Protein AF-A0A9E5FJD3-F1 (afdb_monomer_lite)

Foldseek 3Di:
DDDDFFEDEPQQPPPCRVVVVVPGPDYHYDDPDNGD

Secondary structure (DSSP, 8-state):
------EEEESSS-S-HHHHHTT-SEEEE--SSS--

Sequence (36 aa):
MHRIDLNADLGEGDGHDCELLDLVSSANICCGVHAG

pLDDT: mean 95.72, std 5.74, range [68.88, 98.75]

Struct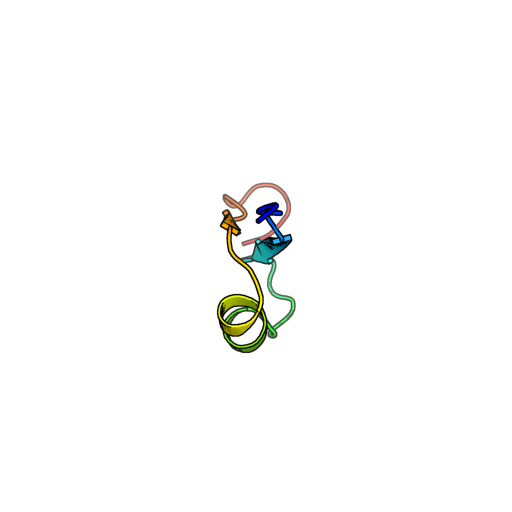ure (mmCIF, N/CA/C/O backbone):
data_AF-A0A9E5FJD3-F1
#
_entry.id   AF-A0A9E5FJD3-F1
#
loop_
_atom_site.group_PDB
_atom_site.id
_atom_site.type_symbol
_atom_site.label_atom_id
_atom_site.label_alt_id
_atom_site.label_comp_id
_atom_site.label_asym_id
_atom_site.label_entity_id
_atom_site.label_seq_id
_atom_site.pdbx_PDB_ins_code
_atom_site.Cartn_x
_atom_site.Cartn_y
_atom_site.Cartn_z
_atom_site.occupancy
_atom_site.B_iso_or_equiv
_atom_site.auth_seq_id
_atom_site.auth_comp_id
_atom_site.auth_asym_id
_atom_site.auth_atom_id
_atom_site.pdbx_PDB_model_num
ATOM 1 N N . MET A 1 1 ? -15.401 -4.373 23.830 1.00 68.88 1 MET A N 1
ATOM 2 C CA . MET A 1 1 ? -15.395 -4.679 22.384 1.00 68.88 1 MET A CA 1
ATOM 3 C C . MET A 1 1 ? -13.939 -4.816 21.974 1.00 68.88 1 MET A C 1
ATOM 5 O O . MET A 1 1 ? -13.174 -3.907 22.271 1.00 68.88 1 MET A O 1
ATOM 9 N N . HIS A 1 2 ? -13.532 -5.960 21.426 1.00 87.81 2 HIS A N 1
ATOM 10 C CA . HIS A 1 2 ? -12.154 -6.159 20.967 1.00 87.81 2 HIS A CA 1
ATOM 11 C C . HIS A 1 2 ? -12.050 -5.729 19.503 1.00 87.81 2 HIS A C 1
ATOM 13 O O . HIS A 1 2 ? -12.956 -6.011 18.722 1.00 87.81 2 HIS A O 1
ATOM 19 N N . ARG A 1 3 ? -10.975 -5.017 19.158 1.00 95.31 3 ARG A N 1
ATOM 20 C CA . ARG A 1 3 ? -10.671 -4.584 17.792 1.00 95.31 3 ARG A CA 1
ATOM 21 C C . ARG A 1 3 ? -9.503 -5.416 17.280 1.00 95.31 3 ARG A C 1
ATOM 23 O O . ARG A 1 3 ? -8.502 -5.528 17.983 1.00 95.31 3 ARG A O 1
ATOM 30 N N . ILE A 1 4 ? -9.647 -5.979 16.089 1.00 97.44 4 ILE A N 1
ATOM 31 C CA . ILE A 1 4 ? -8.599 -6.723 15.386 1.00 97.44 4 ILE A CA 1
ATOM 32 C C . ILE A 1 4 ? -8.306 -5.973 14.089 1.00 97.44 4 ILE A C 1
ATOM 34 O O . ILE A 1 4 ? -9.226 -5.416 13.490 1.00 97.44 4 ILE A O 1
ATOM 38 N N . ASP A 1 5 ? -7.033 -5.923 13.712 1.00 98.31 5 ASP A N 1
ATOM 39 C CA . ASP A 1 5 ? -6.601 -5.446 12.402 1.00 98.31 5 ASP A CA 1
ATOM 40 C C . ASP A 1 5 ? -6.553 -6.623 11.424 1.00 98.31 5 ASP A C 1
ATOM 42 O O . ASP A 1 5 ? -5.993 -7.674 11.744 1.00 98.31 5 ASP A O 1
ATOM 46 N N . LEU A 1 6 ? -7.161 -6.443 10.256 1.00 98.62 6 LEU A N 1
ATOM 47 C CA . LEU A 1 6 ? -7.038 -7.336 9.115 1.00 98.62 6 LEU A CA 1
ATOM 48 C C . LEU A 1 6 ? -6.265 -6.583 8.034 1.00 98.62 6 LEU A C 1
ATOM 50 O O . LEU A 1 6 ? -6.679 -5.490 7.653 1.00 98.62 6 LEU A O 1
ATOM 54 N N . ASN A 1 7 ? -5.165 -7.153 7.550 1.00 98.56 7 ASN A N 1
ATOM 55 C CA . ASN A 1 7 ? -4.348 -6.547 6.502 1.00 98.56 7 ASN A CA 1
ATOM 56 C C . ASN A 1 7 ? -4.157 -7.481 5.306 1.00 98.56 7 ASN A C 1
ATOM 58 O O . ASN A 1 7 ? -4.328 -8.695 5.435 1.00 98.56 7 ASN A O 1
ATOM 62 N N . ALA A 1 8 ? -3.820 -6.885 4.164 1.00 98.50 8 ALA A N 1
ATOM 63 C CA . ALA A 1 8 ? -3.426 -7.576 2.942 1.00 98.50 8 ALA A CA 1
ATOM 64 C C . ALA A 1 8 ? -2.296 -6.820 2.226 1.00 98.50 8 ALA A C 1
ATOM 66 O O . ALA A 1 8 ? -2.176 -5.595 2.357 1.00 98.50 8 ALA A O 1
ATOM 67 N N . ASP A 1 9 ? -1.502 -7.568 1.463 1.00 98.06 9 ASP A N 1
ATOM 68 C CA . ASP A 1 9 ? -0.470 -7.044 0.571 1.00 98.06 9 ASP A CA 1
ATOM 69 C C . ASP A 1 9 ? -1.119 -6.620 -0.753 1.00 98.06 9 ASP A C 1
ATOM 71 O O . ASP A 1 9 ? -1.838 -7.405 -1.369 1.00 98.06 9 ASP A O 1
ATOM 75 N N . LEU A 1 10 ? -0.908 -5.367 -1.159 1.00 98.12 10 LEU A N 1
ATOM 76 C CA . LEU A 1 10 ? -1.495 -4.747 -2.350 1.00 98.12 10 LEU A CA 1
ATOM 77 C C . LEU A 1 10 ? -0.404 -4.097 -3.211 1.00 98.12 10 LEU A C 1
ATOM 79 O O . LEU A 1 10 ? 0.722 -3.858 -2.762 1.00 98.12 10 LEU A O 1
ATOM 83 N N . GLY A 1 11 ? -0.745 -3.754 -4.453 1.00 96.94 11 GLY A N 1
ATOM 84 C CA . GLY A 1 11 ? 0.231 -3.253 -5.418 1.00 96.94 11 GLY A CA 1
ATOM 85 C C . GLY A 1 11 ? 1.222 -4.333 -5.854 1.00 96.94 11 GLY A C 1
ATOM 86 O O . GLY A 1 11 ? 2.354 -4.016 -6.196 1.00 96.94 11 GLY A O 1
ATOM 87 N N . GLU A 1 12 ? 0.824 -5.611 -5.798 1.00 97.50 12 GLU A N 1
ATOM 88 C CA . GLU A 1 12 ? 1.658 -6.744 -6.229 1.00 97.50 12 GLU A CA 1
ATOM 89 C C . GLU A 1 12 ? 1.275 -7.303 -7.612 1.00 97.50 12 GLU A C 1
ATOM 91 O O . GLU A 1 12 ? 1.993 -8.137 -8.162 1.00 97.50 12 GLU A O 1
ATOM 96 N N . GLY A 1 13 ? 0.172 -6.824 -8.202 1.00 94.62 13 GLY A N 1
ATOM 97 C CA . GLY A 1 13 ? -0.279 -7.219 -9.543 1.00 94.62 13 GLY A CA 1
ATOM 98 C C . GLY A 1 13 ? -1.255 -8.404 -9.594 1.00 94.62 13 GLY A C 1
ATOM 99 O O . GLY A 1 13 ? -1.519 -8.906 -10.685 1.00 94.62 13 GLY A O 1
ATOM 100 N N . ASP A 1 14 ? -1.820 -8.828 -8.456 1.00 91.50 14 ASP A N 1
ATOM 101 C CA . ASP A 1 14 ? -2.764 -9.962 -8.360 1.00 91.50 14 ASP A CA 1
ATOM 102 C C . ASP A 1 14 ? -4.194 -9.624 -8.845 1.00 91.50 14 ASP A C 1
ATOM 104 O O . ASP A 1 14 ? -5.036 -10.497 -9.026 1.00 91.50 14 ASP A O 1
ATOM 108 N N . GLY A 1 15 ? -4.479 -8.343 -9.116 1.00 95.62 15 GLY A N 1
ATOM 109 C CA . GLY A 1 15 ? -5.718 -7.899 -9.770 1.00 95.62 15 GLY A CA 1
ATOM 110 C C . GLY A 1 15 ? -6.953 -7.813 -8.868 1.00 95.62 15 GLY A C 1
ATOM 111 O O . GLY A 1 15 ? -8.035 -7.532 -9.377 1.00 95.62 15 GLY A O 1
ATOM 112 N N . HIS A 1 16 ? -6.791 -8.012 -7.559 1.00 98.00 16 HIS A N 1
ATOM 113 C CA . HIS 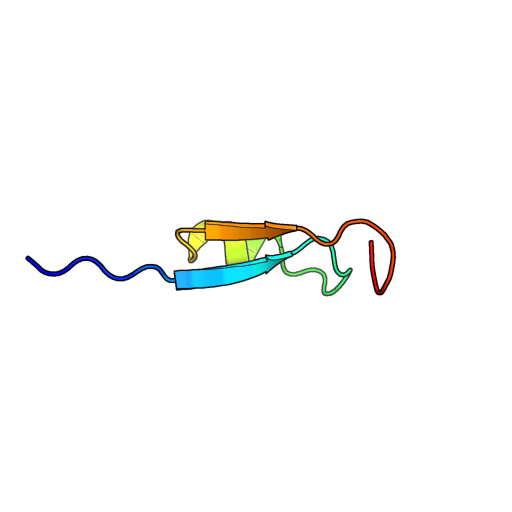A 1 16 ? -7.872 -8.009 -6.566 1.00 98.00 16 HIS A CA 1
ATOM 114 C C . HIS A 1 16 ? -7.776 -6.870 -5.537 1.00 98.00 16 HIS A C 1
ATOM 116 O 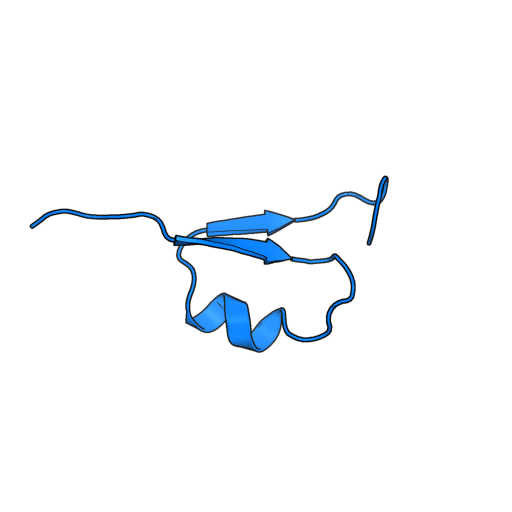O . HIS A 1 16 ? -8.478 -6.874 -4.525 1.00 98.00 16 HIS A O 1
ATOM 122 N N . ASP A 1 17 ? -6.899 -5.890 -5.770 1.00 97.94 17 ASP A N 1
ATOM 123 C CA . ASP A 1 17 ? -6.623 -4.813 -4.815 1.00 97.94 17 ASP A CA 1
ATOM 124 C C . ASP A 1 17 ? -7.888 -4.031 -4.437 1.00 97.94 17 ASP A C 1
ATOM 126 O O . ASP A 1 17 ? -8.098 -3.708 -3.268 1.00 97.94 17 ASP A O 1
ATOM 130 N N . CYS A 1 18 ? -8.753 -3.752 -5.415 1.00 97.94 18 CYS A N 1
ATOM 131 C CA . CYS A 1 18 ? -9.992 -3.011 -5.196 1.00 97.94 18 CYS A CA 1
ATOM 132 C C . CYS A 1 18 ? -10.962 -3.782 -4.294 1.00 97.94 18 CYS A C 1
ATOM 134 O O . CYS A 1 18 ? -11.512 -3.209 -3.360 1.00 97.94 18 CYS A O 1
ATOM 136 N N . GLU A 1 19 ? -11.153 -5.076 -4.548 1.00 98.31 19 GLU A N 1
ATOM 137 C CA . GLU A 1 19 ? -12.036 -5.933 -3.759 1.00 98.31 19 GLU A CA 1
ATOM 138 C C . GLU A 1 19 ? -11.496 -6.155 -2.340 1.00 98.31 19 GLU A C 1
ATOM 140 O O . GLU A 1 19 ? -12.267 -6.230 -1.383 1.00 98.31 19 GLU A O 1
ATOM 145 N N . LEU A 1 20 ? -10.173 -6.245 -2.183 1.00 98.31 20 LEU A N 1
ATOM 146 C CA . LEU A 1 20 ? -9.530 -6.412 -0.881 1.00 98.31 20 LEU A CA 1
ATOM 147 C C . LEU A 1 20 ? -9.622 -5.153 -0.013 1.00 98.31 20 LEU A C 1
ATOM 149 O O . LEU A 1 20 ? -9.816 -5.275 1.199 1.00 98.31 20 LEU A O 1
ATOM 153 N N . LEU A 1 21 ? -9.541 -3.956 -0.607 1.00 98.19 21 LEU A N 1
ATOM 154 C CA . LEU A 1 21 ? -9.664 -2.681 0.114 1.00 98.19 21 LEU A CA 1
ATOM 155 C C . LEU A 1 21 ? -11.009 -2.516 0.839 1.00 98.19 21 LEU A C 1
ATOM 157 O O . LEU A 1 21 ? -11.061 -1.824 1.855 1.00 98.19 21 LEU A O 1
ATOM 161 N N . ASP A 1 22 ? -12.068 -3.182 0.376 1.00 98.44 22 ASP A N 1
ATOM 162 C CA . ASP A 1 22 ? -13.377 -3.178 1.039 1.00 98.44 22 ASP A CA 1
ATOM 163 C C . ASP A 1 22 ? -13.428 -4.076 2.294 1.00 98.44 22 ASP A C 1
ATOM 165 O O . ASP A 1 22 ? -14.352 -3.966 3.106 1.00 98.44 22 ASP A O 1
ATOM 169 N N . LEU A 1 23 ? -12.456 -4.980 2.468 1.00 98.44 23 LEU A N 1
ATOM 170 C CA . LEU A 1 23 ? -12.447 -6.002 3.522 1.00 98.44 23 LEU A CA 1
ATOM 171 C C . LEU A 1 23 ? -11.410 -5.739 4.621 1.00 98.44 23 LEU A C 1
ATOM 173 O O . LEU A 1 23 ? -11.619 -6.148 5.767 1.00 98.44 23 LEU A O 1
ATOM 177 N N . VAL A 1 24 ? -10.290 -5.095 4.286 1.00 98.62 24 VAL A N 1
ATOM 178 C CA . VAL A 1 24 ? -9.148 -4.909 5.194 1.00 98.62 24 VAL A CA 1
ATOM 179 C C . VAL A 1 24 ? -9.195 -3.572 5.934 1.00 98.62 24 VAL A C 1
ATOM 181 O O . VAL A 1 24 ? -9.752 -2.585 5.464 1.00 98.62 24 VAL A O 1
ATOM 184 N N . SER A 1 25 ? -8.579 -3.518 7.114 1.00 98.44 25 SER A N 1
ATOM 185 C CA . SER A 1 25 ? -8.389 -2.279 7.877 1.00 98.44 25 SER A CA 1
ATOM 186 C C . SER A 1 25 ? -7.039 -1.608 7.629 1.00 98.44 25 SER A C 1
ATOM 188 O O . SER A 1 25 ? -6.908 -0.416 7.908 1.00 98.44 25 SER A O 1
ATOM 190 N N . SER A 1 26 ? -6.059 -2.353 7.111 1.00 98.75 26 SER A N 1
ATOM 191 C CA . SER A 1 26 ? -4.727 -1.858 6.750 1.00 98.75 26 SER A CA 1
ATOM 192 C C . SER A 1 26 ? -4.260 -2.489 5.435 1.00 98.75 26 SER A C 1
ATOM 194 O O . SER A 1 2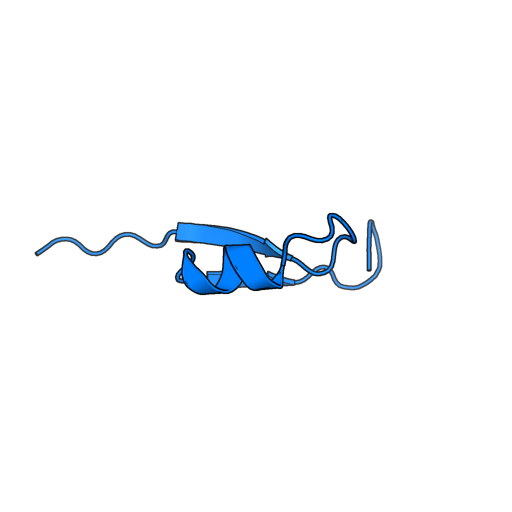6 ? -4.600 -3.632 5.139 1.00 98.75 26 SER A O 1
ATOM 196 N N . ALA A 1 27 ? -3.460 -1.764 4.655 1.00 98.38 27 ALA A N 1
ATOM 197 C CA . ALA A 1 27 ? -2.890 -2.247 3.399 1.00 98.38 27 ALA A CA 1
ATOM 198 C C . ALA A 1 27 ? -1.362 -2.117 3.416 1.00 98.38 27 ALA A C 1
ATOM 200 O O . ALA A 1 27 ? -0.839 -1.044 3.734 1.00 98.38 27 ALA A O 1
ATOM 201 N N . ASN A 1 28 ? -0.657 -3.187 3.044 1.00 98.31 28 ASN A N 1
ATOM 202 C CA . ASN A 1 28 ? 0.792 -3.179 2.860 1.00 98.31 28 ASN A CA 1
ATOM 203 C C . ASN A 1 28 ? 1.075 -2.968 1.369 1.00 98.31 28 ASN A C 1
ATOM 205 O O . ASN A 1 28 ? 0.769 -3.830 0.554 1.00 98.31 28 ASN A O 1
ATOM 209 N N . ILE A 1 29 ? 1.621 -1.813 0.995 1.00 97.50 29 ILE A N 1
ATOM 210 C CA . ILE A 1 29 ? 1.861 -1.483 -0.417 1.00 97.50 29 ILE A CA 1
ATOM 211 C C . ILE A 1 29 ? 3.262 -1.933 -0.821 1.00 97.50 29 ILE A C 1
ATOM 213 O O . ILE A 1 29 ? 4.244 -1.527 -0.191 1.00 97.50 29 ILE A O 1
ATOM 217 N N . CYS A 1 30 ? 3.369 -2.732 -1.882 1.00 97.00 30 CYS A N 1
ATOM 218 C CA . CYS A 1 30 ? 4.668 -3.079 -2.445 1.00 97.00 30 CYS A CA 1
ATOM 219 C C . CYS A 1 30 ? 5.344 -1.861 -3.103 1.00 97.00 30 CYS A C 1
ATOM 221 O O . CYS A 1 30 ? 4.716 -1.053 -3.784 1.00 97.00 30 CYS A O 1
ATOM 223 N N . CYS A 1 31 ? 6.656 -1.724 -2.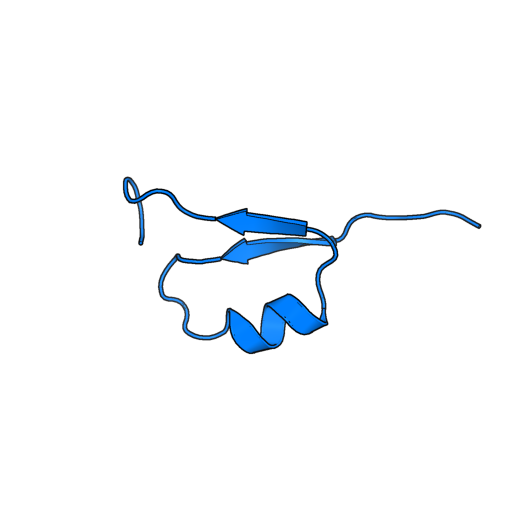889 1.00 96.75 31 CYS A N 1
ATOM 224 C CA . CYS A 1 31 ? 7.438 -0.545 -3.276 1.00 96.75 31 CYS A CA 1
ATOM 225 C C . CYS A 1 31 ? 8.392 -0.783 -4.463 1.00 96.75 31 CYS A C 1
ATOM 227 O O . CYS A 1 31 ? 9.371 -0.049 -4.605 1.00 96.75 31 CYS A O 1
ATOM 229 N N . GLY A 1 32 ? 8.165 -1.804 -5.297 1.00 96.12 32 GLY A N 1
ATOM 230 C CA . GLY A 1 32 ? 8.913 -1.968 -6.553 1.00 96.12 32 GLY A CA 1
ATOM 231 C C . GLY A 1 32 ? 10.117 -2.916 -6.520 1.00 96.12 32 GLY A C 1
ATOM 232 O O . GLY A 1 32 ? 10.829 -2.997 -7.518 1.00 96.12 32 GLY A O 1
ATOM 233 N N . VAL A 1 33 ? 10.405 -3.603 -5.403 1.00 95.25 33 VAL A N 1
ATOM 234 C CA . VAL A 1 33 ? 11.558 -4.532 -5.335 1.00 95.25 33 VAL A CA 1
ATOM 235 C C . VAL A 1 33 ? 11.173 -5.945 -5.769 1.00 95.25 33 VAL A C 1
ATOM 237 O O . VAL A 1 33 ? 11.859 -6.524 -6.608 1.00 95.25 33 VAL A O 1
ATOM 240 N N . HIS A 1 34 ? 10.103 -6.511 -5.203 1.00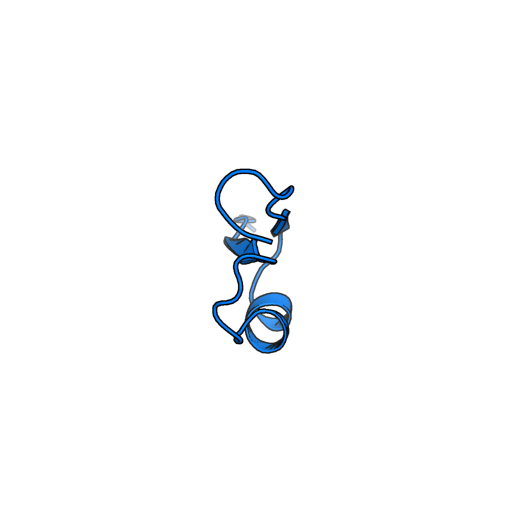 94.88 34 HIS A N 1
ATOM 241 C CA . HIS A 1 34 ? 9.632 -7.860 -5.553 1.00 94.88 34 HIS A CA 1
ATOM 242 C C . HIS A 1 34 ? 8.381 -7.863 -6.438 1.00 94.88 34 HIS A C 1
ATOM 244 O O . HIS A 1 34 ? 8.174 -8.831 -7.163 1.00 94.88 34 HIS A O 1
ATOM 250 N N . ALA A 1 35 ? 7.588 -6.792 -6.396 1.00 94.19 35 ALA A N 1
ATOM 251 C CA . ALA A 1 35 ? 6.423 -6.547 -7.242 1.00 94.19 35 ALA A CA 1
ATOM 252 C C . ALA A 1 35 ? 6.179 -5.028 -7.365 1.00 94.19 35 ALA A C 1
ATOM 254 O O . ALA A 1 35 ? 6.984 -4.240 -6.858 1.00 94.19 35 ALA A O 1
ATOM 255 N N . GLY A 1 36 ? 5.107 -4.626 -8.047 1.00 80.31 36 GLY A N 1
ATOM 256 C CA . GLY A 1 36 ? 4.753 -3.227 -8.308 1.00 80.31 36 GLY A CA 1
ATOM 257 C C . GLY A 1 36 ? 4.018 -3.065 -9.626 1.00 80.31 36 GLY A C 1
ATOM 258 O O . GLY A 1 36 ? 4.640 -3.386 -10.663 1.00 80.31 36 GLY A O 1
#

Radius of gyration: 11.26 Å; chains: 1; bounding box: 27×9×32 Å